Protein AF-A0A929T1D0-F1 (afdb_monomer_lite)

Sequence (103 aa):
MNQYGYLLKTLRKEKGVSQSNLSDGILSKNHLSKIERGENDISFQTLLKLLDRLNISLFEFELLLDKIQDNQSTFLKDLSIAVANNDLYLLNELLTREIELKS

Radius of gyration: 17.57 Å; chains: 1; bounding box: 49×23×45 Å

Secondary structure (DSSP, 8-state):
--HHHHHHHHHHHHTT--HHHHHTTTS-HHHHHHHTTTSS---HHHHHHHHHHHT--HHHHHHHHHHHS-SSHHHHHHHHHHHHTT-HHHHHHHHHHHHHTT-

pLDDT: mean 88.24, std 12.37, range [48.44, 98.62]

Foldseek 3Di:
DLVLLCLLVVLCVVLVHDLCRLCPPQHDSVQSVCSNVVNDDDDPVSSCSSCVSSVHDPVNSVVVSVVVDDDDVVLVVLVVVCVVVVPPPSVVVSVVVVVVVVD

Structure (mmCIF, N/CA/C/O backbone):
data_AF-A0A929T1D0-F1
#
_entry.id   AF-A0A929T1D0-F1
#
loop_
_atom_site.group_PDB
_atom_site.id
_atom_site.type_symbol
_atom_site.label_atom_id
_atom_site.label_alt_id
_atom_site.label_comp_id
_atom_site.label_asym_id
_atom_site.label_entity_id
_atom_site.label_seq_id
_atom_site.pdbx_PDB_ins_code
_atom_site.Cartn_x
_atom_site.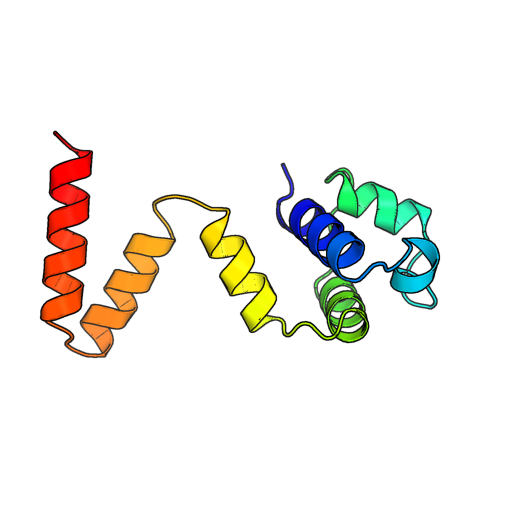Cartn_y
_atom_site.Cartn_z
_atom_site.occupancy
_atom_site.B_iso_or_equiv
_atom_site.auth_seq_id
_atom_site.auth_comp_id
_atom_site.auth_asym_id
_atom_site.auth_atom_id
_atom_site.pdbx_PDB_model_num
ATOM 1 N N . MET A 1 1 ? 12.506 -4.550 5.797 1.00 50.16 1 MET A N 1
ATOM 2 C CA . MET A 1 1 ? 11.251 -3.806 6.062 1.00 50.16 1 MET A CA 1
ATOM 3 C C . MET A 1 1 ? 10.236 -4.196 4.998 1.00 50.16 1 MET A C 1
ATOM 5 O O . MET A 1 1 ? 10.610 -4.199 3.834 1.00 50.16 1 MET A O 1
ATOM 9 N N . ASN A 1 2 ? 8.998 -4.546 5.368 1.00 70.69 2 ASN A N 1
ATOM 10 C CA . ASN A 1 2 ? 7.951 -4.873 4.392 1.00 70.69 2 ASN A CA 1
ATOM 11 C C . ASN A 1 2 ? 7.487 -3.583 3.682 1.00 70.69 2 ASN A C 1
ATOM 13 O O . ASN A 1 2 ? 6.727 -2.788 4.240 1.00 70.69 2 ASN A O 1
ATOM 17 N N . GLN A 1 3 ? 7.998 -3.353 2.471 1.00 81.81 3 GLN A N 1
ATOM 18 C CA . GLN A 1 3 ? 7.753 -2.118 1.722 1.00 81.81 3 GLN A CA 1
ATOM 19 C C . GLN A 1 3 ? 6.315 -1.991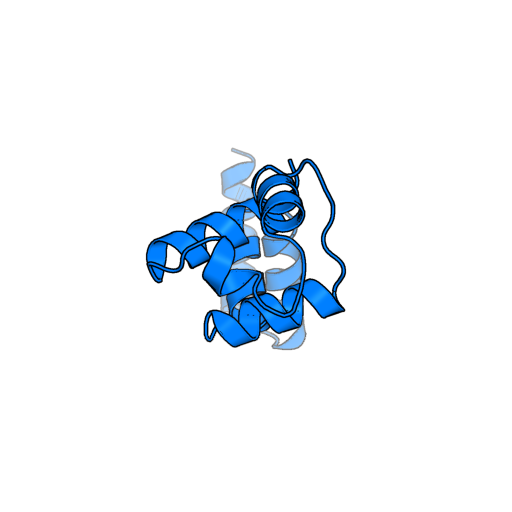 1.205 1.00 81.81 3 GLN A C 1
ATOM 21 O O . GLN A 1 3 ? 5.825 -0.871 1.070 1.00 81.81 3 GLN A O 1
ATOM 26 N N . TYR A 1 4 ? 5.600 -3.108 1.029 1.00 90.44 4 TYR A N 1
ATOM 27 C CA . TYR A 1 4 ? 4.184 -3.116 0.649 1.00 90.44 4 TYR A CA 1
ATOM 28 C C . TYR A 1 4 ? 3.327 -2.402 1.695 1.00 90.44 4 TYR A C 1
ATOM 30 O O . TYR A 1 4 ? 2.541 -1.512 1.373 1.00 90.44 4 TYR A O 1
ATOM 38 N N . GLY A 1 5 ? 3.513 -2.757 2.969 1.00 94.12 5 GLY A N 1
ATOM 39 C CA . GLY A 1 5 ? 2.790 -2.137 4.077 1.00 94.12 5 GLY A CA 1
ATOM 40 C C . GLY A 1 5 ? 3.104 -0.648 4.228 1.00 94.12 5 GLY A C 1
ATOM 41 O O . GLY A 1 5 ? 2.203 0.159 4.468 1.00 94.12 5 GLY A O 1
ATOM 42 N N . TYR A 1 6 ? 4.370 -0.267 4.036 1.00 93.50 6 TYR A N 1
ATOM 43 C CA . TYR A 1 6 ? 4.785 1.133 4.095 1.00 93.50 6 TYR A CA 1
ATOM 44 C C . TYR A 1 6 ? 4.167 1.966 2.966 1.00 93.50 6 TYR A C 1
ATOM 46 O O . TYR A 1 6 ? 3.568 3.005 3.244 1.00 93.50 6 TYR A O 1
ATOM 54 N N . LEU A 1 7 ? 4.246 1.503 1.713 1.00 94.69 7 LEU A N 1
ATOM 55 C CA . LEU A 1 7 ? 3.633 2.206 0.585 1.00 94.69 7 LEU A CA 1
ATOM 56 C C . LEU A 1 7 ? 2.114 2.323 0.764 1.00 94.69 7 LEU A C 1
ATOM 58 O O . LEU A 1 7 ? 1.557 3.404 0.585 1.00 94.69 7 LEU A O 1
ATOM 62 N N . LEU A 1 8 ? 1.446 1.251 1.201 1.00 97.00 8 LEU A N 1
ATOM 63 C CA . LEU A 1 8 ? 0.008 1.268 1.473 1.00 97.00 8 LEU A CA 1
ATOM 64 C C . LEU A 1 8 ? -0.371 2.352 2.497 1.00 97.00 8 LEU A C 1
ATOM 66 O O . LEU A 1 8 ? -1.352 3.074 2.307 1.00 97.00 8 LEU A O 1
ATOM 70 N N . LYS A 1 9 ? 0.428 2.513 3.560 1.00 97.44 9 LYS A N 1
ATOM 71 C CA . LYS A 1 9 ? 0.248 3.577 4.558 1.00 97.44 9 LYS A CA 1
ATOM 72 C C . LYS A 1 9 ? 0.381 4.967 3.942 1.00 97.44 9 LYS A C 1
ATOM 74 O O . LYS A 1 9 ? -0.401 5.854 4.291 1.00 97.44 9 LYS A O 1
ATOM 79 N N . THR A 1 10 ? 1.386 5.164 3.092 1.00 96.56 10 THR A N 1
ATOM 80 C CA . THR A 1 10 ? 1.642 6.437 2.408 1.00 96.56 10 THR A CA 1
ATOM 81 C C . THR A 1 10 ? 0.451 6.811 1.534 1.00 96.56 10 THR A C 1
ATOM 83 O O . THR A 1 10 ? -0.178 7.838 1.782 1.00 96.56 10 THR A O 1
ATOM 86 N N . LEU A 1 11 ? 0.037 5.910 0.641 1.00 97.38 11 LEU A N 1
ATOM 87 C CA . LEU A 1 11 ? -1.097 6.114 -0.263 1.00 97.38 11 LEU A CA 1
ATOM 88 C C . LEU A 1 11 ? -2.403 6.372 0.490 1.00 97.38 11 LEU A C 1
ATOM 90 O O . LEU A 1 11 ? -3.157 7.288 0.161 1.00 97.38 11 LEU A O 1
ATOM 94 N N . ARG A 1 12 ? -2.661 5.613 1.564 1.00 98.25 12 ARG A N 1
ATOM 95 C CA . ARG A 1 12 ? -3.835 5.836 2.414 1.00 98.25 12 ARG A CA 1
ATOM 96 C C . ARG A 1 12 ? -3.853 7.260 2.980 1.00 98.25 12 ARG A C 1
ATOM 98 O O . ARG A 1 12 ? -4.906 7.898 2.998 1.00 98.25 12 ARG A O 1
ATOM 105 N N . LYS A 1 13 ? -2.713 7.742 3.488 1.00 98.12 13 LYS A N 1
ATOM 106 C CA . LYS A 1 13 ? -2.599 9.087 4.067 1.00 98.12 13 LYS A CA 1
ATOM 107 C C . LYS A 1 13 ? -2.759 10.180 3.015 1.00 98.12 13 LYS A C 1
ATOM 109 O O . LYS A 1 13 ? -3.452 11.151 3.295 1.00 98.12 13 LYS A O 1
ATOM 114 N N . GLU A 1 14 ? -2.173 10.011 1.834 1.00 97.12 14 GLU A N 1
ATOM 115 C CA . GLU A 1 14 ? -2.311 10.950 0.712 1.00 97.12 14 GLU A CA 1
ATOM 116 C C . GLU A 1 14 ? -3.767 11.083 0.251 1.00 97.12 14 GLU A C 1
ATOM 118 O O . GLU A 1 14 ? -4.235 12.183 -0.025 1.00 97.12 14 GLU A O 1
ATOM 123 N N . LYS A 1 15 ? -4.525 9.980 0.265 1.00 96.88 15 LYS A N 1
ATOM 124 C CA . LYS A 1 15 ? -5.973 9.973 -0.005 1.00 96.88 15 LYS A CA 1
ATOM 125 C C . LYS A 1 15 ? -6.828 10.471 1.173 1.00 96.88 15 LYS A C 1
ATOM 127 O O . LYS A 1 15 ? -8.050 10.483 1.068 1.00 96.88 15 LYS A O 1
ATOM 132 N N . GLY A 1 16 ? -6.229 10.830 2.313 1.00 97.88 16 GLY A N 1
ATOM 133 C CA . GLY A 1 16 ? -6.954 11.281 3.508 1.00 97.88 16 GLY A CA 1
ATOM 134 C C . GLY A 1 16 ? -7.816 10.201 4.179 1.00 97.88 16 GLY A C 1
ATOM 135 O O . GLY A 1 16 ? -8.712 10.516 4.962 1.00 97.88 16 GLY A O 1
ATOM 136 N N . VAL A 1 17 ? -7.570 8.918 3.897 1.00 98.31 17 VAL A N 1
ATOM 137 C CA . VAL A 1 17 ? -8.393 7.807 4.395 1.00 98.31 17 VAL A CA 1
ATOM 138 C C . VAL A 1 17 ? -7.904 7.361 5.778 1.00 98.31 17 VAL A C 1
ATOM 140 O O . VAL A 1 17 ? -6.709 7.190 6.020 1.00 98.31 17 VAL A O 1
ATOM 143 N N . SER A 1 18 ? -8.811 7.145 6.735 1.00 98.44 18 SER A N 1
ATOM 144 C CA . SER A 1 18 ? -8.443 6.619 8.059 1.00 98.44 18 SER A CA 1
ATOM 145 C C . SER A 1 18 ? -8.156 5.111 8.002 1.00 98.44 18 SER A C 1
ATOM 147 O O . SER A 1 18 ? -8.667 4.408 7.133 1.00 98.44 18 SER A O 1
ATOM 149 N N . GLN A 1 19 ? -7.373 4.574 8.947 1.00 98.62 19 GLN A N 1
ATOM 150 C CA . GLN A 1 19 ? -7.176 3.117 9.032 1.00 98.62 19 GLN A CA 1
ATOM 151 C C . GLN A 1 19 ? -8.506 2.377 9.209 1.00 98.62 19 GLN A C 1
ATOM 153 O O . GLN A 1 19 ? -8.699 1.341 8.588 1.00 98.62 19 GLN A O 1
ATOM 158 N N . SER A 1 20 ? -9.428 2.923 10.012 1.00 98.38 20 SER A N 1
ATOM 159 C CA . SER A 1 20 ? -10.754 2.334 10.208 1.00 98.38 20 SER A CA 1
ATOM 160 C C . SER A 1 20 ? -11.505 2.226 8.880 1.00 98.38 20 SER A C 1
ATOM 162 O O . SER A 1 20 ? -11.929 1.132 8.530 1.00 98.38 20 SER A O 1
ATOM 164 N N . ASN A 1 21 ? -11.571 3.320 8.112 1.00 98.44 21 ASN A N 1
ATOM 165 C CA . ASN A 1 21 ? -12.287 3.370 6.833 1.00 98.44 21 ASN A CA 1
ATOM 166 C C . ASN A 1 21 ? -11.656 2.445 5.786 1.00 98.44 21 ASN A C 1
ATOM 168 O O . ASN A 1 21 ? -12.370 1.774 5.048 1.00 98.44 21 ASN A O 1
ATOM 172 N N . LEU A 1 22 ? -10.321 2.387 5.723 1.00 98.56 22 LEU A N 1
ATOM 173 C CA . LEU A 1 22 ? -9.643 1.493 4.787 1.00 98.56 22 LEU A CA 1
ATOM 174 C C . LEU A 1 22 ? -9.887 0.018 5.153 1.00 98.56 22 LEU A C 1
ATOM 176 O O . LEU A 1 22 ? -10.155 -0.797 4.276 1.00 98.56 22 LEU A O 1
ATOM 180 N N . SER A 1 23 ? -9.822 -0.317 6.445 1.00 98.25 23 SER A N 1
ATOM 181 C CA . SER A 1 23 ? -9.952 -1.696 6.932 1.00 98.25 23 SER A CA 1
ATOM 182 C C . SER A 1 23 ? -11.387 -2.237 6.950 1.00 98.25 23 SER A C 1
ATOM 184 O O . SER A 1 23 ? -11.565 -3.454 6.999 1.00 98.25 23 SER A O 1
ATOM 186 N N . ASP A 1 24 ? -12.395 -1.362 6.915 1.00 98.25 24 ASP A N 1
ATOM 187 C CA . ASP A 1 24 ? -13.795 -1.718 7.157 1.00 98.25 24 ASP A CA 1
ATOM 188 C C . ASP A 1 24 ? -14.302 -2.841 6.235 1.00 98.25 24 ASP A C 1
ATOM 190 O O . ASP A 1 24 ? -14.114 -2.813 5.017 1.00 98.25 24 ASP A O 1
ATOM 194 N N . GLY A 1 25 ? -14.896 -3.880 6.825 1.00 97.81 25 GLY A N 1
ATOM 195 C CA . GLY A 1 25 ? -15.356 -5.072 6.101 1.00 97.81 25 GLY A CA 1
ATOM 196 C C . GLY A 1 25 ? -14.263 -5.917 5.417 1.00 97.81 25 GLY A C 1
ATOM 197 O O . GLY A 1 25 ? -14.598 -6.861 4.703 1.00 97.81 25 GLY A O 1
ATOM 198 N N . ILE A 1 26 ? -12.971 -5.613 5.605 1.00 98.12 26 ILE A N 1
ATOM 199 C CA . ILE A 1 26 ? -11.848 -6.359 5.003 1.00 98.12 26 ILE A CA 1
ATOM 200 C C . ILE A 1 26 ? -10.983 -7.014 6.084 1.00 98.12 26 ILE A C 1
ATOM 202 O O . ILE A 1 26 ? -10.694 -8.206 6.001 1.00 98.12 26 ILE A O 1
ATOM 206 N N . LEU A 1 27 ? -10.555 -6.247 7.089 1.00 97.88 27 LEU A N 1
ATOM 207 C CA . LEU A 1 27 ? -9.762 -6.729 8.221 1.00 97.88 27 LEU A CA 1
ATOM 208 C C . LEU A 1 27 ? -9.917 -5.808 9.438 1.00 97.88 27 LEU A C 1
ATOM 210 O O . LEU A 1 27 ? -10.518 -4.744 9.358 1.00 97.88 27 LEU A O 1
ATOM 214 N N . SER A 1 28 ? -9.357 -6.182 10.590 1.00 98.19 28 SER A N 1
ATOM 215 C CA . SER A 1 28 ? -9.403 -5.293 11.754 1.00 98.19 28 SER A CA 1
ATOM 216 C C . SER A 1 28 ? -8.446 -4.108 11.594 1.00 98.19 28 SER A C 1
ATOM 218 O O . SER A 1 28 ? -7.318 -4.262 11.124 1.00 98.19 28 SER A O 1
ATOM 220 N N . LYS A 1 29 ? -8.835 -2.926 12.089 1.00 98.00 29 LYS A N 1
ATOM 221 C CA . LYS A 1 29 ? -7.958 -1.741 12.152 1.00 98.00 29 LYS A CA 1
ATOM 222 C C . LYS A 1 29 ? -6.583 -2.063 12.749 1.00 98.00 29 LYS A C 1
ATOM 224 O O . LYS A 1 29 ? -5.564 -1.577 12.266 1.00 98.00 29 LYS A O 1
ATOM 229 N N . ASN A 1 30 ? -6.543 -2.882 13.805 1.00 97.88 30 ASN A N 1
ATOM 230 C CA . ASN A 1 30 ? -5.290 -3.265 14.456 1.00 97.88 30 ASN A CA 1
ATOM 231 C C . ASN A 1 30 ? -4.398 -4.099 13.526 1.00 97.88 30 ASN A C 1
ATOM 233 O O . ASN A 1 30 ? -3.193 -3.870 13.461 1.00 97.88 30 ASN A O 1
ATOM 237 N N . HIS A 1 31 ? -4.989 -5.024 12.768 1.00 97.25 31 HIS A N 1
ATOM 238 C CA . HIS A 1 31 ? -4.262 -5.807 11.777 1.00 97.25 31 HIS A CA 1
ATOM 239 C C . HIS A 1 31 ? -3.709 -4.895 10.667 1.00 97.25 31 HIS A C 1
ATOM 241 O O . HIS A 1 31 ? -2.520 -4.974 10.366 1.00 97.25 31 HIS A O 1
ATOM 247 N N . LEU A 1 32 ? -4.501 -3.944 10.152 1.00 98.12 32 LEU A N 1
ATOM 248 C CA . LEU A 1 32 ? -4.032 -2.976 9.149 1.00 98.12 32 LEU A CA 1
ATOM 249 C C . LEU A 1 32 ? -2.865 -2.153 9.696 1.00 98.12 32 LEU A C 1
ATOM 251 O O . LEU A 1 32 ? -1.872 -1.935 9.017 1.00 98.12 32 LEU A O 1
ATOM 255 N N . SER A 1 33 ? -2.965 -1.738 10.956 1.00 97.81 33 SER A N 1
ATOM 256 C CA . SER A 1 33 ? -1.926 -0.973 11.634 1.00 97.81 33 SER A CA 1
ATOM 257 C C . SER A 1 33 ? -0.598 -1.735 11.729 1.00 97.81 33 SER A C 1
ATOM 259 O O . SER A 1 33 ? 0.455 -1.135 11.524 1.00 97.81 33 SER A O 1
ATOM 261 N N . LYS A 1 34 ? -0.637 -3.048 11.996 1.00 96.75 34 LYS A N 1
ATOM 262 C CA . LYS A 1 34 ? 0.552 -3.917 11.984 1.00 96.75 34 LYS A CA 1
ATOM 263 C C . LYS A 1 34 ? 1.127 -4.081 10.576 1.00 96.75 34 LYS A C 1
ATOM 265 O O . LYS A 1 34 ? 2.337 -3.957 10.413 1.00 96.75 34 LYS A O 1
ATOM 270 N N . ILE A 1 35 ? 0.273 -4.272 9.564 1.00 96.88 35 ILE A N 1
ATOM 271 C CA . ILE A 1 35 ?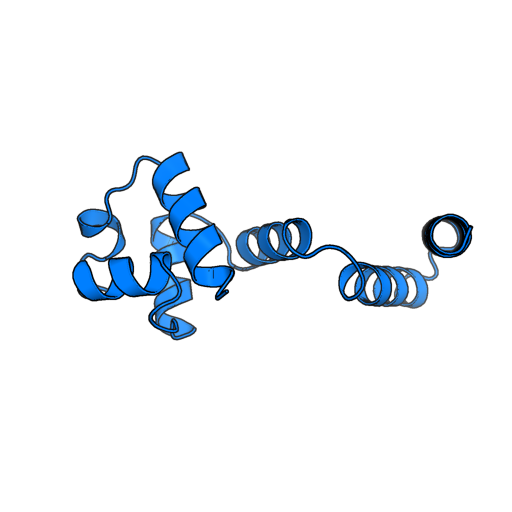 0.691 -4.318 8.150 1.00 96.88 35 ILE A CA 1
ATOM 272 C C . ILE A 1 35 ? 1.410 -3.021 7.766 1.00 96.88 35 ILE A C 1
ATOM 274 O O . ILE A 1 35 ? 2.528 -3.055 7.270 1.00 96.88 35 ILE A O 1
ATOM 278 N N . GLU A 1 36 ? 0.823 -1.863 8.071 1.00 96.62 36 GLU A N 1
ATOM 279 C CA . GLU A 1 36 ? 1.386 -0.544 7.750 1.00 96.62 36 GLU A CA 1
ATOM 280 C C . GLU A 1 36 ? 2.716 -0.227 8.461 1.00 96.62 36 GLU A C 1
ATOM 282 O O . GLU A 1 36 ? 3.403 0.733 8.101 1.00 96.62 36 GLU A O 1
ATOM 287 N N . ARG A 1 37 ? 3.078 -0.996 9.496 1.00 94.94 37 ARG A N 1
ATOM 288 C CA . ARG A 1 37 ? 4.387 -0.939 10.169 1.00 94.94 37 ARG A CA 1
ATOM 289 C C . ARG A 1 37 ? 5.344 -2.050 9.726 1.00 94.94 37 ARG A C 1
ATOM 291 O O . ARG A 1 37 ? 6.493 -2.054 10.152 1.00 94.94 37 ARG A O 1
ATOM 298 N N . GLY A 1 38 ? 4.888 -2.965 8.873 1.00 91.88 38 GLY A N 1
ATOM 299 C CA . GLY A 1 38 ? 5.643 -4.135 8.433 1.00 91.88 38 GLY A CA 1
ATOM 300 C C . GLY A 1 38 ? 5.801 -5.217 9.503 1.00 91.88 38 GLY A C 1
ATOM 301 O O . GLY A 1 38 ? 6.718 -6.022 9.407 1.00 91.88 38 GLY A O 1
ATOM 302 N N . GLU A 1 39 ? 4.935 -5.221 10.520 1.00 92.50 39 GLU A N 1
ATOM 303 C CA . GLU A 1 39 ? 4.900 -6.230 11.591 1.00 92.50 39 GLU A CA 1
ATOM 304 C C . GLU A 1 39 ? 4.068 -7.461 11.206 1.00 92.50 39 GLU A C 1
ATOM 306 O O . GLU A 1 39 ? 4.235 -8.522 11.797 1.00 92.50 39 GLU A O 1
ATOM 311 N N . ASN A 1 40 ? 3.169 -7.310 10.230 1.00 93.00 40 ASN A N 1
ATOM 312 C CA . ASN A 1 40 ? 2.379 -8.388 9.649 1.00 93.00 40 ASN A CA 1
ATOM 313 C C . ASN A 1 40 ? 2.509 -8.348 8.126 1.00 93.00 40 ASN A C 1
ATOM 315 O O . ASN A 1 40 ? 2.478 -7.269 7.529 1.00 93.00 40 ASN A O 1
ATOM 319 N N . ASP A 1 41 ? 2.543 -9.524 7.509 1.00 90.25 41 ASP A N 1
ATOM 320 C CA . ASP A 1 41 ? 2.375 -9.644 6.067 1.00 90.25 41 ASP A CA 1
ATOM 321 C C . ASP A 1 41 ? 0.916 -9.438 5.655 1.00 90.25 41 ASP A C 1
ATOM 323 O O . ASP A 1 41 ? -0.021 -9.576 6.447 1.00 90.25 41 ASP A O 1
ATOM 327 N N . ILE A 1 42 ? 0.730 -9.093 4.385 1.00 92.62 42 ILE A N 1
ATOM 328 C CA . ILE A 1 42 ? -0.576 -8.893 3.772 1.00 92.62 42 ILE A CA 1
ATOM 329 C C . ILE A 1 42 ? -0.828 -10.000 2.751 1.00 92.62 42 ILE A C 1
ATOM 331 O O . ILE A 1 42 ? 0.016 -10.281 1.903 1.00 92.62 42 ILE A O 1
ATOM 335 N N . SER A 1 43 ? -2.001 -10.633 2.814 1.00 94.75 43 SER A N 1
ATOM 336 C CA . SER A 1 43 ? -2.400 -11.575 1.766 1.00 94.75 43 SER A CA 1
ATOM 337 C C . SER A 1 43 ? -2.701 -10.827 0.464 1.00 94.75 43 SER A C 1
ATOM 339 O O . SER A 1 43 ? -3.210 -9.704 0.493 1.00 94.75 43 SER A O 1
ATOM 341 N N . PHE A 1 44 ? -2.468 -11.464 -0.683 1.00 94.38 44 PHE A N 1
ATOM 342 C CA . PHE A 1 44 ? -2.754 -10.855 -1.985 1.00 94.38 44 PHE A CA 1
ATOM 343 C C . PHE A 1 44 ? -4.227 -10.433 -2.133 1.00 94.38 44 PHE A C 1
ATOM 345 O O . PHE A 1 44 ? -4.519 -9.315 -2.548 1.00 94.38 44 PHE A O 1
ATOM 352 N N . GLN A 1 45 ? -5.172 -11.278 -1.702 1.00 97.06 45 GLN A N 1
ATOM 353 C CA . GLN A 1 45 ? -6.603 -10.949 -1.739 1.00 97.06 45 GLN A CA 1
ATOM 354 C C . GLN A 1 45 ? -6.946 -9.734 -0.872 1.00 97.06 45 GLN A C 1
ATOM 356 O O . GLN A 1 45 ? -7.776 -8.909 -1.251 1.00 97.06 45 GLN A O 1
ATOM 361 N N . THR A 1 46 ? -6.321 -9.623 0.301 1.00 97.19 46 THR A N 1
ATOM 362 C CA . THR A 1 46 ? -6.479 -8.458 1.171 1.00 97.19 46 THR A CA 1
ATOM 363 C C . THR A 1 46 ? -5.934 -7.211 0.489 1.00 97.19 46 THR A C 1
ATOM 365 O O . THR A 1 46 ? -6.644 -6.213 0.441 1.00 97.19 46 THR A O 1
ATOM 368 N N . LEU A 1 47 ? -4.723 -7.274 -0.073 1.00 97.19 47 LEU A N 1
ATOM 369 C CA . LEU A 1 47 ? -4.105 -6.153 -0.780 1.00 97.19 47 LEU A CA 1
ATOM 370 C C . LEU A 1 47 ? -5.026 -5.618 -1.879 1.00 97.19 47 LEU A C 1
ATOM 372 O O . LEU A 1 47 ? -5.335 -4.431 -1.866 1.00 97.19 47 LEU A O 1
ATOM 376 N N . LEU A 1 48 ? -5.545 -6.488 -2.750 1.00 97.81 48 LEU A N 1
ATOM 377 C CA . LEU A 1 48 ? -6.452 -6.087 -3.830 1.00 97.81 48 LEU A CA 1
ATOM 378 C C . LEU A 1 48 ? -7.681 -5.323 -3.322 1.00 97.81 48 LEU A C 1
ATOM 380 O O . LEU A 1 48 ? -8.015 -4.276 -3.866 1.00 97.81 48 LEU A O 1
ATOM 384 N N . LYS A 1 49 ? -8.323 -5.797 -2.246 1.00 98.31 49 LYS A N 1
ATOM 385 C CA . LYS A 1 49 ? -9.491 -5.118 -1.658 1.00 98.31 49 LYS A CA 1
ATOM 386 C C . LYS A 1 49 ? -9.145 -3.745 -1.072 1.00 98.31 49 LYS A C 1
ATOM 388 O O . LYS A 1 49 ? -9.962 -2.830 -1.125 1.00 98.31 49 LYS A O 1
ATOM 393 N N . LEU A 1 50 ? -7.958 -3.602 -0.479 1.00 98.38 50 LEU A N 1
ATOM 394 C CA . LEU A 1 50 ? -7.507 -2.321 0.070 1.00 98.38 50 LEU A CA 1
ATOM 395 C C . LEU A 1 50 ? -7.162 -1.325 -1.044 1.00 98.38 50 LEU A C 1
ATOM 397 O O . LEU A 1 50 ? -7.514 -0.155 -0.932 1.00 98.38 50 LEU A O 1
ATOM 401 N N . LEU A 1 51 ? -6.513 -1.785 -2.118 1.00 98.19 51 LEU A N 1
ATOM 402 C CA . LEU A 1 51 ? -6.183 -0.957 -3.281 1.00 98.19 51 LEU A CA 1
ATOM 403 C C . LEU A 1 51 ? -7.438 -0.476 -4.016 1.00 98.19 51 LEU A C 1
ATOM 405 O O . LEU A 1 51 ? -7.550 0.715 -4.300 1.00 98.19 51 LEU A O 1
ATOM 409 N N . ASP A 1 52 ? -8.411 -1.367 -4.217 1.00 98.00 52 ASP A N 1
ATOM 410 C CA . ASP A 1 52 ? -9.722 -1.033 -4.784 1.00 98.00 52 ASP A CA 1
ATOM 411 C C . ASP A 1 52 ? -10.393 0.111 -4.006 1.00 98.00 52 ASP A C 1
ATOM 413 O O . ASP A 1 52 ? -10.804 1.118 -4.579 1.00 98.00 52 ASP A O 1
ATOM 417 N N . ARG A 1 53 ? -10.372 0.050 -2.668 1.00 98.00 53 ARG A N 1
ATOM 418 C CA . ARG A 1 53 ? -10.917 1.118 -1.815 1.00 98.00 53 ARG A CA 1
ATOM 419 C C . ARG A 1 53 ? -10.166 2.445 -1.904 1.00 98.00 53 ARG A C 1
ATOM 421 O O . ARG A 1 53 ? -10.759 3.498 -1.678 1.00 98.00 53 ARG A O 1
ATOM 428 N N . LEU A 1 54 ? -8.869 2.408 -2.188 1.00 98.00 54 LEU A N 1
ATOM 429 C CA . LEU A 1 54 ? -8.066 3.610 -2.422 1.00 98.00 54 LEU A CA 1
ATOM 430 C C . LEU A 1 54 ? -8.205 4.138 -3.857 1.00 98.00 54 LEU A C 1
ATOM 432 O O . LEU A 1 54 ? -7.672 5.213 -4.154 1.00 98.00 54 LEU A O 1
ATOM 436 N N . ASN A 1 55 ? -8.936 3.418 -4.716 1.00 97.56 55 ASN A N 1
ATOM 437 C CA . ASN A 1 55 ? -9.035 3.654 -6.150 1.00 97.56 55 ASN A CA 1
ATOM 438 C C . ASN A 1 55 ? -7.645 3.685 -6.804 1.00 97.56 55 ASN A C 1
ATOM 440 O O . ASN A 1 55 ? -7.289 4.646 -7.487 1.00 97.56 55 ASN A O 1
ATOM 444 N N . ILE A 1 56 ? -6.846 2.658 -6.501 1.00 96.50 56 ILE A N 1
ATOM 445 C CA . ILE A 1 56 ? -5.487 2.454 -7.006 1.00 96.50 56 ILE A CA 1
ATOM 446 C C . ILE A 1 56 ? -5.447 1.084 -7.672 1.00 9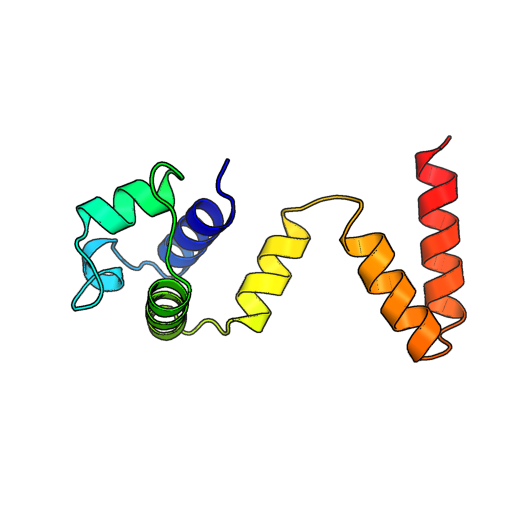6.50 56 ILE A C 1
ATOM 448 O O . ILE A 1 56 ? -5.874 0.086 -7.093 1.00 96.50 56 ILE A O 1
ATOM 452 N N . SER A 1 57 ? -4.936 1.026 -8.898 1.00 95.94 57 SER A N 1
ATOM 453 C CA . SER A 1 57 ? -4.758 -0.257 -9.583 1.00 95.94 57 SER A CA 1
ATOM 454 C C . SER A 1 57 ? -3.548 -1.012 -9.026 1.00 95.94 57 SER A C 1
ATOM 456 O O . SER A 1 57 ? -2.587 -0.401 -8.558 1.00 95.94 57 SER A O 1
ATOM 458 N N . LEU A 1 58 ? -3.550 -2.347 -9.123 1.00 93.19 58 LEU A N 1
ATOM 459 C CA . LEU A 1 58 ? -2.371 -3.144 -8.759 1.00 93.19 58 LEU A CA 1
ATOM 460 C C . LEU A 1 58 ? -1.127 -2.692 -9.541 1.00 93.19 58 LEU A C 1
ATOM 462 O O . LEU A 1 58 ? -0.062 -2.548 -8.956 1.00 93.19 58 LEU A O 1
ATOM 466 N N . PHE A 1 59 ? -1.289 -2.396 -10.833 1.00 87.50 59 PHE A N 1
ATOM 467 C CA . PHE A 1 59 ? -0.204 -1.936 -11.697 1.00 87.50 59 PHE A CA 1
ATOM 468 C C . PHE A 1 59 ? 0.406 -0.605 -11.230 1.00 87.50 59 PHE A C 1
ATOM 470 O O . PHE A 1 59 ? 1.623 -0.471 -11.159 1.00 87.50 59 PHE A O 1
ATOM 477 N N . GLU A 1 60 ? -0.428 0.376 -10.874 1.00 88.06 60 GLU A N 1
ATOM 478 C CA . GLU A 1 60 ? 0.041 1.650 -10.311 1.00 88.06 60 GLU A CA 1
ATOM 479 C C . GLU A 1 60 ? 0.795 1.429 -8.997 1.00 88.06 60 GLU A C 1
ATOM 481 O O . GLU A 1 60 ? 1.868 1.994 -8.790 1.00 88.06 60 GLU A O 1
ATOM 486 N N . PHE A 1 61 ? 0.257 0.578 -8.124 1.00 93.75 61 PHE A N 1
ATOM 487 C CA . PHE A 1 61 ? 0.889 0.248 -6.855 1.00 93.75 61 PHE A CA 1
ATOM 488 C C . PHE A 1 61 ? 2.262 -0.422 -7.045 1.00 93.75 61 PHE A C 1
ATOM 490 O O . PHE A 1 61 ? 3.222 -0.041 -6.378 1.00 93.75 61 PHE A O 1
ATOM 497 N N . GLU A 1 62 ? 2.382 -1.368 -7.979 1.00 89.38 62 GLU A N 1
ATOM 498 C CA . GLU A 1 62 ? 3.652 -2.012 -8.340 1.00 89.38 62 GLU A CA 1
ATOM 499 C C . GLU A 1 62 ? 4.653 -1.020 -8.937 1.00 89.38 62 GLU A C 1
ATOM 501 O O . GLU A 1 62 ? 5.808 -0.996 -8.525 1.00 89.38 62 GLU A O 1
ATOM 506 N N . LEU A 1 63 ? 4.212 -0.134 -9.835 1.00 84.50 63 LEU A N 1
ATOM 507 C CA . LEU A 1 63 ? 5.075 0.900 -10.412 1.00 84.50 63 LEU A CA 1
ATOM 508 C C . LEU A 1 63 ? 5.647 1.838 -9.337 1.00 84.50 63 LEU A C 1
ATOM 510 O O . LEU A 1 63 ? 6.786 2.292 -9.436 1.00 84.50 63 LEU A O 1
ATOM 514 N N . LEU A 1 64 ? 4.857 2.152 -8.310 1.00 88.12 64 LEU A N 1
ATOM 515 C CA . LEU A 1 64 ? 5.302 2.962 -7.178 1.00 88.12 64 LEU A CA 1
ATOM 516 C C . LEU A 1 64 ? 6.252 2.196 -6.251 1.00 88.12 64 LEU A C 1
ATOM 518 O O . LEU A 1 64 ? 7.183 2.801 -5.724 1.00 88.12 64 LEU A O 1
ATOM 522 N N . LEU A 1 65 ? 6.057 0.886 -6.071 1.00 86.12 65 LEU A N 1
ATOM 523 C CA . LEU A 1 65 ? 7.015 0.042 -5.351 1.00 86.12 65 LEU A CA 1
ATOM 524 C C . LEU A 1 65 ? 8.358 -0.027 -6.072 1.00 86.12 65 LEU A C 1
ATOM 526 O O . LEU A 1 65 ? 9.384 0.149 -5.421 1.00 86.12 65 LEU A O 1
ATOM 530 N N . ASP A 1 66 ? 8.345 -0.216 -7.391 1.00 76.69 66 ASP A N 1
ATOM 531 C CA . ASP A 1 66 ? 9.557 -0.265 -8.213 1.00 76.69 66 ASP A CA 1
ATOM 532 C C . ASP A 1 66 ? 10.364 1.038 -8.082 1.00 76.69 66 ASP A C 1
ATOM 534 O O . ASP A 1 66 ? 11.582 1.002 -7.957 1.00 76.69 66 ASP A O 1
ATOM 538 N N . LYS A 1 67 ? 9.694 2.198 -8.002 1.00 75.19 67 LYS A N 1
ATOM 539 C CA . LYS A 1 67 ? 10.349 3.500 -7.758 1.00 75.19 67 LYS A CA 1
ATOM 540 C C . LYS A 1 67 ? 10.953 3.650 -6.358 1.00 75.19 67 LYS A C 1
ATOM 542 O O . LYS A 1 67 ? 11.840 4.475 -6.170 1.00 75.19 67 LYS A O 1
ATOM 547 N N . ILE A 1 68 ? 10.439 2.926 -5.365 1.00 73.62 68 ILE A N 1
ATOM 548 C CA . ILE A 1 68 ? 10.968 2.927 -3.990 1.00 73.62 68 ILE A CA 1
ATOM 549 C C . ILE A 1 68 ? 12.128 1.921 -3.857 1.00 73.62 68 ILE A C 1
ATOM 551 O O . ILE A 1 68 ? 12.951 2.043 -2.946 1.00 73.62 68 ILE A O 1
ATOM 555 N N . GLN A 1 69 ? 12.209 0.945 -4.765 1.00 69.19 69 GLN A N 1
ATOM 556 C CA . GLN A 1 69 ? 13.229 -0.101 -4.819 1.00 69.19 69 GLN A CA 1
ATOM 557 C C . GLN A 1 69 ? 14.303 0.215 -5.877 1.00 69.19 69 GLN A C 1
ATOM 559 O O . GLN A 1 69 ? 14.379 -0.432 -6.916 1.00 69.19 69 GLN A O 1
ATOM 564 N N . ASP A 1 70 ? 15.188 1.173 -5.596 1.00 61.44 70 ASP A N 1
ATOM 565 C CA . ASP A 1 70 ? 16.505 1.253 -6.263 1.00 61.44 70 ASP A CA 1
ATOM 566 C C . ASP A 1 70 ? 17.293 -0.059 -5.972 1.00 61.44 70 ASP A C 1
ATOM 568 O O . ASP A 1 70 ? 17.262 -0.546 -4.843 1.00 61.44 70 ASP A O 1
ATOM 572 N N . ASN A 1 71 ? 18.057 -0.725 -6.855 1.00 53.22 71 ASN A N 1
ATOM 573 C CA . ASN A 1 71 ? 18.625 -0.327 -8.147 1.00 53.22 71 ASN A CA 1
ATOM 574 C C . ASN A 1 71 ? 19.127 -1.547 -8.990 1.00 53.22 71 ASN A C 1
ATOM 576 O O . ASN A 1 71 ? 20.174 -1.484 -9.625 1.00 53.22 71 ASN A O 1
ATOM 580 N N . GLN A 1 72 ? 18.459 -2.713 -8.959 1.00 52.59 72 GLN A N 1
ATOM 581 C CA . GLN A 1 72 ? 18.879 -3.891 -9.768 1.00 52.59 72 GLN A CA 1
ATOM 582 C C . GLN A 1 72 ? 17.724 -4.623 -10.469 1.00 52.59 72 GLN A C 1
ATOM 584 O O . GLN A 1 72 ? 17.902 -5.135 -11.576 1.00 52.59 72 GLN A O 1
ATOM 589 N N . SER A 1 73 ? 16.528 -4.662 -9.868 1.00 58.16 73 SER A N 1
ATOM 590 C CA . SER A 1 73 ? 15.346 -5.264 -10.507 1.00 58.16 73 SER A CA 1
ATOM 591 C C . SER A 1 73 ? 14.835 -4.421 -11.678 1.00 58.16 73 SER A C 1
ATOM 593 O O . SER A 1 73 ? 14.397 -4.979 -12.682 1.00 58.16 73 SER A O 1
ATOM 595 N N . THR A 1 74 ? 14.952 -3.094 -11.579 1.00 65.88 74 THR A N 1
ATOM 596 C CA . THR A 1 74 ? 14.601 -2.130 -12.629 1.00 65.88 74 THR A CA 1
ATOM 597 C C . THR A 1 74 ? 15.480 -2.302 -13.861 1.00 65.88 74 THR A C 1
ATOM 599 O O . THR A 1 74 ? 14.941 -2.477 -14.946 1.00 65.88 74 THR A O 1
ATOM 602 N N . PHE A 1 75 ? 16.805 -2.410 -13.704 1.00 73.62 75 PHE A N 1
ATOM 603 C CA . PHE A 1 75 ? 17.716 -2.660 -14.829 1.00 73.62 75 PHE A CA 1
ATOM 604 C C . PHE A 1 75 ? 17.355 -3.934 -15.602 1.00 73.62 75 PHE A C 1
ATOM 606 O O . PHE A 1 75 ? 17.248 -3.899 -16.822 1.00 73.62 75 PHE A O 1
ATOM 613 N N . LEU A 1 76 ? 17.137 -5.062 -14.915 1.00 76.44 76 LEU A N 1
ATOM 614 C CA . LEU A 1 76 ? 16.807 -6.326 -15.587 1.00 76.44 76 LEU A CA 1
ATOM 615 C C . LEU A 1 76 ? 15.435 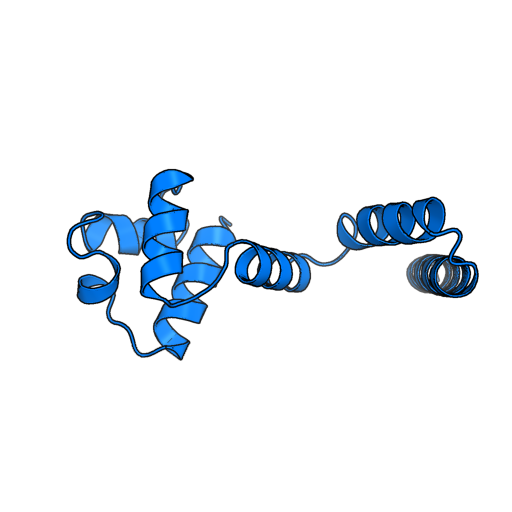-6.283 -16.269 1.00 76.44 76 LEU A C 1
ATOM 617 O O . LEU A 1 76 ? 15.265 -6.849 -17.351 1.00 76.44 76 LEU A O 1
ATOM 621 N N . LYS A 1 77 ? 14.465 -5.596 -15.658 1.00 78.44 77 LYS A N 1
ATOM 622 C CA . LYS A 1 77 ? 13.137 -5.379 -16.236 1.00 78.44 77 LYS A CA 1
ATOM 623 C C . LYS A 1 77 ? 13.232 -4.508 -17.489 1.00 78.44 77 LYS A C 1
ATOM 625 O O . LYS A 1 77 ? 12.765 -4.929 -18.546 1.00 78.44 77 LYS A O 1
ATOM 630 N N . ASP A 1 78 ? 13.905 -3.368 -17.403 1.00 80.31 78 ASP A N 1
ATOM 631 C CA . ASP A 1 78 ? 14.098 -2.434 -18.512 1.00 80.31 78 ASP A CA 1
ATOM 632 C C . ASP A 1 78 ? 14.924 -3.069 -19.640 1.00 80.31 78 ASP A C 1
ATOM 634 O O . ASP A 1 78 ? 14.570 -2.939 -20.810 1.00 80.31 78 ASP A O 1
ATOM 638 N N . LEU A 1 79 ? 15.950 -3.861 -19.304 1.00 83.94 79 LEU A N 1
ATOM 639 C CA . LEU A 1 79 ? 16.725 -4.656 -20.259 1.00 83.94 79 LEU A CA 1
ATOM 640 C C . LEU A 1 79 ? 15.833 -5.665 -20.989 1.00 83.94 79 LEU A C 1
ATOM 642 O O . LEU A 1 79 ? 15.907 -5.779 -22.211 1.00 83.94 79 LEU A O 1
ATOM 646 N N . SER A 1 80 ? 14.971 -6.386 -20.264 1.00 84.56 80 SER A N 1
ATOM 647 C CA . SER A 1 80 ? 14.063 -7.365 -20.873 1.00 84.56 80 SER A CA 1
ATOM 648 C C . SER A 1 80 ? 13.070 -6.714 -21.843 1.00 84.56 80 SER A C 1
ATOM 650 O O . SER A 1 80 ? 12.826 -7.255 -22.921 1.00 84.56 80 SER A O 1
ATOM 652 N N . ILE A 1 81 ? 12.561 -5.524 -21.503 1.00 84.75 81 ILE A N 1
ATOM 653 C CA . ILE A 1 81 ? 11.666 -4.727 -22.352 1.00 84.75 81 ILE A CA 1
ATOM 654 C C . ILE A 1 81 ? 12.414 -4.233 -23.594 1.00 84.75 81 ILE A C 1
ATOM 656 O O . ILE A 1 81 ? 11.905 -4.361 -24.708 1.00 84.75 81 ILE A O 1
ATOM 660 N N . ALA A 1 82 ? 13.629 -3.710 -23.419 1.00 89.19 82 ALA A N 1
ATOM 661 C CA . ALA A 1 82 ? 14.434 -3.180 -24.511 1.00 89.19 82 ALA A CA 1
ATOM 662 C C . ALA A 1 82 ? 14.821 -4.274 -25.519 1.00 89.19 82 ALA A C 1
ATOM 664 O O . ALA A 1 82 ? 14.700 -4.074 -26.725 1.00 89.19 82 ALA A O 1
ATOM 665 N N . VAL A 1 83 ? 15.208 -5.462 -25.037 1.00 88.69 83 VAL A N 1
ATOM 666 C CA . VAL A 1 83 ? 15.513 -6.624 -25.889 1.00 88.69 83 VAL A CA 1
ATOM 667 C C . VAL A 1 83 ? 14.264 -7.122 -26.616 1.00 88.69 83 VAL A C 1
ATOM 669 O O . VAL A 1 83 ? 14.317 -7.345 -27.823 1.00 88.69 83 VAL A O 1
ATOM 672 N N . ALA A 1 84 ? 13.134 -7.274 -25.915 1.00 91.25 84 ALA A N 1
ATOM 673 C CA . ALA A 1 84 ? 11.895 -7.774 -26.516 1.00 91.25 84 ALA A CA 1
ATOM 674 C C . ALA A 1 84 ? 11.357 -6.852 -27.623 1.00 91.25 84 ALA A C 1
ATOM 676 O O . ALA A 1 84 ? 10.835 -7.334 -28.627 1.00 91.25 84 ALA A O 1
ATOM 677 N N . ASN A 1 85 ? 11.520 -5.538 -27.456 1.00 90.56 85 ASN A N 1
ATOM 678 C CA . ASN A 1 85 ? 11.063 -4.531 -28.415 1.00 90.56 85 ASN A CA 1
ATOM 679 C C . ASN A 1 85 ? 12.144 -4.109 -29.422 1.00 90.56 85 ASN A C 1
ATOM 681 O O . ASN A 1 85 ? 11.879 -3.271 -30.282 1.00 90.56 85 ASN A O 1
ATOM 685 N N . ASN A 1 86 ? 13.349 -4.682 -29.327 1.00 88.56 86 ASN A N 1
ATOM 686 C CA . ASN A 1 86 ? 14.518 -4.303 -30.120 1.00 88.56 86 ASN A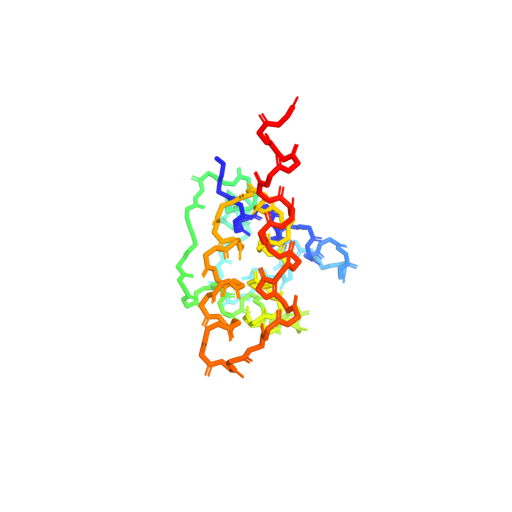 CA 1
ATOM 687 C C . ASN A 1 86 ? 14.828 -2.787 -30.048 1.00 88.56 86 ASN A C 1
ATOM 689 O O . ASN A 1 86 ? 15.231 -2.163 -31.034 1.00 88.56 86 ASN A O 1
ATOM 693 N N . ASP A 1 87 ? 14.611 -2.195 -28.871 1.00 90.69 87 ASP A N 1
ATOM 694 C CA . ASP A 1 87 ? 14.801 -0.774 -28.587 1.00 90.69 87 ASP A CA 1
ATOM 695 C C . ASP A 1 87 ? 16.286 -0.477 -28.330 1.00 90.69 87 ASP A C 1
ATOM 697 O O . ASP A 1 87 ? 16.793 -0.501 -27.205 1.00 90.69 87 ASP A O 1
ATOM 701 N N . LEU A 1 88 ? 17.005 -0.219 -29.424 1.00 88.38 88 LEU A N 1
ATOM 702 C CA . LEU A 1 88 ? 18.428 0.127 -29.424 1.00 88.38 88 LEU A CA 1
ATOM 703 C C . LEU A 1 88 ? 18.745 1.403 -28.633 1.00 88.38 88 LEU A C 1
ATOM 705 O O . LEU A 1 88 ? 19.871 1.551 -28.157 1.00 88.38 88 LEU A O 1
ATOM 709 N N . TYR A 1 89 ? 17.797 2.333 -28.502 1.00 88.19 89 TYR A N 1
ATOM 710 C CA . TYR A 1 89 ? 18.015 3.563 -27.746 1.00 88.19 89 TYR A CA 1
ATOM 711 C C . TYR A 1 89 ? 18.036 3.257 -26.247 1.00 88.19 89 TYR A C 1
ATOM 713 O O . TYR A 1 89 ? 19.015 3.575 -25.569 1.00 88.19 89 TYR A O 1
ATOM 721 N N . LEU A 1 90 ? 17.016 2.545 -25.761 1.00 83.81 90 LEU A N 1
ATOM 722 C CA . LEU A 1 90 ? 16.923 2.147 -24.359 1.00 83.81 90 LEU A CA 1
ATOM 723 C C . LEU A 1 90 ? 18.084 1.230 -23.946 1.00 83.81 90 LEU A C 1
ATOM 725 O O . LEU A 1 90 ? 18.644 1.394 -22.867 1.00 83.81 90 LEU A O 1
ATOM 729 N N . LEU A 1 91 ? 18.520 0.318 -24.824 1.00 88.31 91 LEU A N 1
ATOM 730 C CA . LEU A 1 91 ? 19.701 -0.521 -24.578 1.00 88.31 91 LEU A CA 1
ATOM 731 C C . LEU A 1 91 ? 20.978 0.302 -24.336 1.00 88.31 91 LEU A C 1
ATOM 733 O O . LEU A 1 91 ? 21.734 -0.001 -23.413 1.00 88.31 91 LEU A O 1
ATOM 737 N N . ASN A 1 92 ? 21.221 1.342 -25.139 1.00 90.12 92 ASN A N 1
ATOM 738 C CA . ASN A 1 92 ? 22.395 2.206 -24.977 1.00 90.12 92 ASN A CA 1
ATOM 739 C C . ASN A 1 92 ? 22.303 3.080 -23.720 1.00 90.12 92 ASN A C 1
ATOM 741 O O . ASN A 1 92 ? 23.313 3.287 -23.044 1.00 90.12 92 ASN A O 1
ATOM 745 N N . GLU A 1 93 ? 21.107 3.561 -23.374 1.00 88.25 93 GLU A N 1
ATOM 746 C CA . GLU A 1 93 ? 20.882 4.305 -22.131 1.00 88.25 93 GLU A CA 1
ATOM 747 C C . GLU A 1 93 ? 21.177 3.428 -20.902 1.00 88.25 93 GLU A C 1
ATOM 749 O O . GLU A 1 93 ? 21.914 3.838 -20.003 1.00 88.25 93 GLU A O 1
ATOM 754 N N . LEU A 1 94 ? 20.675 2.188 -20.898 1.00 86.75 94 LEU A N 1
ATOM 755 C CA . LEU A 1 94 ? 20.910 1.217 -19.826 1.00 86.75 94 LEU A CA 1
ATOM 756 C C . LEU A 1 94 ? 22.395 0.856 -19.685 1.00 86.75 94 LEU A C 1
ATOM 758 O O . LEU A 1 94 ? 22.905 0.786 -18.566 1.00 86.75 94 LEU A O 1
ATOM 762 N N . LEU A 1 95 ? 23.107 0.671 -20.803 1.00 85.94 95 LEU A N 1
ATOM 763 C CA . LEU A 1 95 ? 24.548 0.401 -20.800 1.00 85.94 95 LEU A CA 1
ATOM 764 C C . LEU A 1 95 ? 25.345 1.573 -20.205 1.00 85.94 95 LEU A C 1
ATOM 766 O O . LEU A 1 95 ? 26.287 1.361 -19.444 1.00 85.94 95 LEU A O 1
ATOM 770 N N . THR A 1 96 ? 24.954 2.804 -20.539 1.00 86.00 96 THR A N 1
ATOM 771 C CA . THR A 1 96 ? 25.624 4.025 -20.071 1.00 86.00 96 THR A CA 1
ATOM 772 C C . THR A 1 96 ? 25.493 4.179 -18.557 1.00 86.00 96 THR A C 1
ATOM 774 O O . THR A 1 96 ? 26.498 4.382 -17.877 1.00 86.00 96 THR A O 1
ATOM 777 N N . ARG A 1 97 ? 24.289 3.967 -18.007 1.00 83.00 97 ARG A N 1
ATOM 778 C CA . ARG A 1 97 ? 24.056 3.994 -16.552 1.00 83.00 97 ARG A CA 1
ATOM 779 C C . ARG A 1 97 ? 24.909 2.969 -15.794 1.00 83.00 97 ARG A C 1
ATOM 781 O O . ARG A 1 97 ? 25.465 3.289 -14.749 1.00 83.00 97 ARG A O 1
ATOM 788 N N . GLU A 1 98 ? 25.042 1.749 -16.317 1.00 79.69 98 GLU A N 1
ATOM 789 C CA . GLU A 1 98 ? 25.829 0.679 -15.678 1.00 79.69 98 GLU A CA 1
ATOM 790 C C . GLU A 1 98 ? 27.343 0.970 -15.682 1.00 79.69 98 GLU A C 1
ATOM 792 O O . GLU A 1 98 ? 28.066 0.546 -14.777 1.00 79.69 98 GLU A O 1
ATOM 797 N N . ILE A 1 99 ? 27.836 1.696 -16.692 1.00 79.00 99 ILE A N 1
ATOM 798 C CA . ILE A 1 99 ? 29.236 2.139 -16.766 1.00 79.00 99 ILE A CA 1
ATOM 799 C C . ILE A 1 99 ? 29.500 3.255 -15.746 1.00 79.00 99 ILE A C 1
ATOM 801 O O . ILE A 1 99 ? 30.515 3.210 -15.052 1.00 79.00 99 ILE A O 1
ATOM 805 N N . GLU A 1 100 ? 28.584 4.218 -15.611 1.00 73.62 100 GLU A N 1
ATOM 806 C CA . GLU A 1 100 ? 28.694 5.326 -14.650 1.00 73.62 100 GLU A CA 1
ATOM 807 C C . GLU A 1 100 ? 28.646 4.855 -13.189 1.00 73.62 100 GLU A C 1
ATOM 809 O O . GLU A 1 100 ? 29.365 5.391 -12.353 1.00 73.62 100 GLU A O 1
ATOM 814 N N . LEU A 1 101 ? 27.866 3.814 -12.877 1.00 61.88 101 LEU A N 1
ATOM 815 C CA . LEU A 1 101 ? 27.788 3.229 -11.530 1.00 61.88 101 LEU A CA 1
ATOM 816 C C . LEU A 1 101 ? 29.065 2.487 -11.090 1.00 61.88 101 LEU A C 1
ATOM 818 O O . LEU A 1 101 ? 29.226 2.203 -9.903 1.00 61.88 101 LEU A O 1
ATOM 822 N N . LYS A 1 102 ? 29.949 2.130 -12.030 1.00 56.44 102 LYS A N 1
ATOM 823 C CA . LYS A 1 102 ? 31.216 1.420 -11.764 1.00 56.44 102 LYS A CA 1
ATOM 824 C C . LYS A 1 102 ? 32.442 2.341 -11.723 1.00 56.44 102 LYS A C 1
ATOM 826 O O . LYS A 1 102 ? 33.541 1.839 -11.475 1.00 56.44 102 LYS A O 1
ATOM 831 N N . SER A 1 103 ? 32.262 3.637 -11.984 1.00 48.44 103 SER A N 1
ATOM 832 C CA . SER A 1 103 ? 33.290 4.686 -11.904 1.00 48.44 103 SER A CA 1
ATOM 833 C C . SER A 1 103 ? 33.308 5.365 -10.538 1.00 48.44 103 SER A C 1
ATOM 835 O O . SER A 1 103 ? 34.357 5.988 -10.257 1.00 48.44 103 SER A O 1
#